Protein AF-A0A6J8C132-F1 (afdb_monomer)

Radius of gyration: 43.81 Å; Cα contacts (8 Å, |Δi|>4): 75; chains: 1; bounding box: 84×46×144 Å

Mean predicted aligned error: 19.59 Å

pLDDT: mean 77.25, std 19.99, range [35.84, 97.88]

Sequence (154 aa):
MCVSSEHAPGALTVVNTDNDDDNGEVAVENEDSEITNVDPLNVFYPEKDWKKIQPGQAIPAGLHVRMNMQTGENEAKLMDGDDGHKYWKIGEKEGKRKTKLVKRQSDLVIRKTNVAKREIDIAKSDTKIAKRETNIAKRETSLLDILRQKGRDL

Nearest PDB structures (foldseek):
  8tsh-assembly1_I  TM=6.200E-01  e=8.273E+00  Caldimonas thermodepolymerans
  7am2-assembly1_Ap  TM=5.255E-01  e=9.454E+00  Leishmania tarentolae
  7ane-assembly1_Ap  TM=5.032E-01  e=9.454E+00  Leishmania major

Organism: Mytilus coruscus (NCBI:txid42192)

Foldseek 3Di:
DDDDDDDDDDDDDDDDDDDDDD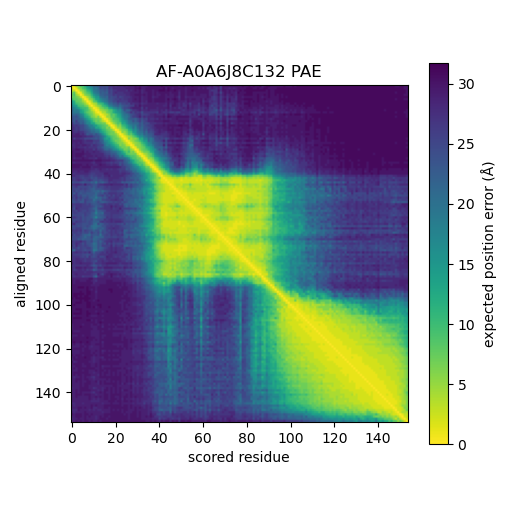PDPPPPPPPCPPPVDPPQALEDQAAQDKDFDDVPRHYDPQWDWDADPVVRTIITHHDDPDPSVVVVVSVPDPVVVVVVVVVVVVVVVVVVVVVVVVVVVVVVVVVVVVVVVVVVVVVVVVVVVVVVVVVVVD

Secondary structure (DSSP, 8-state):
---------------------------------------S--B----SS-EEPPTTPBPPTTEEEEE-TTT--EEEEEPTT--STTHHHHSS-SHHHHHHHHHHHHHHHHHHHHHHHHHHHHHHHHHHHHHHHHHHHHHHHHHHHHHHHHTT--

Solvent-accessible surface area (backbone atoms only — not comparable to full-atom values): 10013 Å² total; per-residue (Å²): 134,90,83,90,81,85,90,78,85,89,74,89,78,86,81,84,82,88,77,82,87,78,92,72,85,74,76,76,76,78,75,80,70,76,81,83,64,87,63,85,70,61,56,59,81,70,40,84,54,81,38,82,58,59,90,89,46,44,75,61,88,83,53,47,73,50,72,39,86,88,80,72,43,44,28,34,16,46,40,92,93,61,87,58,78,66,64,60,56,77,57,85,61,53,72,68,50,56,55,52,50,53,52,52,52,52,53,50,51,54,51,52,54,55,49,55,54,50,52,54,54,50,54,56,49,51,58,52,48,52,54,50,52,56,53,49,52,54,50,52,53,53,51,53,53,53,54,54,51,60,68,71,79,111

Structure (mmCIF, N/CA/C/O backbone):
data_AF-A0A6J8C132-F1
#
_entry.id   AF-A0A6J8C132-F1
#
loop_
_atom_site.group_PDB
_atom_site.id
_atom_site.type_symbol
_atom_site.label_atom_id
_atom_site.label_alt_id
_atom_site.label_comp_id
_atom_site.label_asym_id
_atom_site.label_entity_id
_atom_site.label_seq_id
_atom_site.pdbx_PDB_ins_code
_atom_site.Cartn_x
_atom_site.Cartn_y
_atom_site.Cartn_z
_atom_site.occupancy
_atom_site.B_iso_or_equiv
_atom_site.auth_seq_id
_atom_site.auth_comp_id
_atom_site.auth_asym_id
_atom_site.auth_atom_id
_atom_site.pdbx_PDB_model_num
ATOM 1 N N . MET A 1 1 ? -10.727 -9.688 85.460 1.00 35.84 1 MET A N 1
ATOM 2 C CA . MET A 1 1 ? -10.502 -9.759 84.003 1.00 35.84 1 MET A CA 1
ATOM 3 C C . MET A 1 1 ? -11.817 -9.427 83.317 1.00 35.84 1 MET A C 1
ATOM 5 O O . MET A 1 1 ? -12.837 -9.980 83.698 1.00 35.84 1 MET A O 1
ATOM 9 N N . CYS A 1 2 ? -11.761 -8.458 82.409 1.00 36.69 2 CYS A N 1
ATOM 10 C CA . CYS A 1 2 ? -12.765 -8.010 81.432 1.00 36.69 2 CYS A CA 1
ATOM 11 C C . CYS A 1 2 ? -13.359 -9.203 80.631 1.00 36.69 2 CYS A C 1
ATOM 13 O O . CYS A 1 2 ? -12.677 -10.217 80.538 1.00 36.69 2 CYS A O 1
ATOM 15 N N . VAL A 1 3 ? -14.533 -9.195 79.979 1.00 39.19 3 VAL A N 1
ATOM 16 C CA . VAL A 1 3 ? -15.520 -8.155 79.627 1.00 39.19 3 VAL A CA 1
ATOM 17 C C . VAL A 1 3 ? -16.830 -8.858 79.201 1.00 39.19 3 VAL A C 1
ATOM 19 O O . VAL A 1 3 ? -16.782 -9.934 78.607 1.00 39.19 3 VAL A O 1
ATOM 22 N N . SER A 1 4 ? -17.981 -8.250 79.497 1.00 47.25 4 SER A N 1
ATOM 23 C CA . SER A 1 4 ? -19.308 -8.633 78.990 1.00 47.25 4 SER A CA 1
ATOM 24 C C . SER A 1 4 ? -19.503 -8.168 77.543 1.00 47.25 4 SER A C 1
ATOM 26 O O . SER A 1 4 ? -19.095 -7.059 77.209 1.00 47.25 4 SER A O 1
ATOM 28 N N . SER A 1 5 ? -20.210 -8.926 76.702 1.00 44.56 5 SER A N 1
ATOM 29 C CA . SER A 1 5 ? -20.893 -8.328 75.547 1.00 44.56 5 SER A CA 1
ATOM 30 C C . SER A 1 5 ? -22.141 -9.131 75.195 1.00 44.56 5 SER A C 1
ATOM 32 O O . SER A 1 5 ? -22.087 -10.211 74.610 1.00 44.56 5 SER A O 1
ATOM 34 N N . GLU A 1 6 ? -23.265 -8.592 75.648 1.00 46.88 6 GLU A N 1
ATOM 35 C CA . GLU A 1 6 ? -24.621 -9.000 75.321 1.00 46.88 6 GLU A CA 1
ATOM 36 C C . GLU A 1 6 ? -24.927 -8.567 73.881 1.00 46.88 6 GLU A C 1
ATOM 38 O O . GLU A 1 6 ? -24.691 -7.421 73.501 1.00 46.88 6 GLU A O 1
ATOM 43 N N . HIS A 1 7 ? -25.441 -9.486 73.066 1.00 46.72 7 HIS A N 1
ATOM 44 C CA . HIS A 1 7 ? -25.971 -9.167 71.744 1.00 46.72 7 HIS A CA 1
ATOM 45 C C . HIS A 1 7 ? -27.454 -8.814 71.886 1.00 46.72 7 HIS A C 1
ATOM 47 O O . HIS A 1 7 ? -28.263 -9.668 72.248 1.00 46.72 7 HIS A O 1
ATOM 53 N N . ALA A 1 8 ? -27.809 -7.573 71.563 1.00 51.97 8 ALA A N 1
ATOM 54 C CA . ALA A 1 8 ? -29.188 -7.141 71.368 1.00 51.97 8 ALA A CA 1
ATOM 55 C C . ALA A 1 8 ? -29.296 -6.320 70.061 1.00 51.97 8 ALA A C 1
ATOM 57 O O . ALA A 1 8 ? -28.296 -5.781 69.586 1.00 51.97 8 ALA A O 1
ATOM 58 N N . PRO A 1 9 ? -30.480 -6.310 69.427 1.00 55.03 9 PRO A N 1
ATOM 59 C CA . PRO A 1 9 ? -30.657 -6.319 67.974 1.00 55.03 9 PRO A CA 1
ATOM 60 C C . PRO A 1 9 ? -30.545 -4.934 67.325 1.00 55.03 9 PRO A C 1
ATOM 62 O O . PRO A 1 9 ? -31.208 -3.986 67.739 1.00 55.03 9 PRO A O 1
ATOM 65 N N . GLY A 1 10 ? -29.770 -4.831 66.243 1.00 52.56 10 GLY A N 1
ATOM 66 C CA . GLY A 1 10 ? -29.699 -3.621 65.421 1.00 52.56 10 GLY A CA 1
ATOM 67 C C . GLY A 1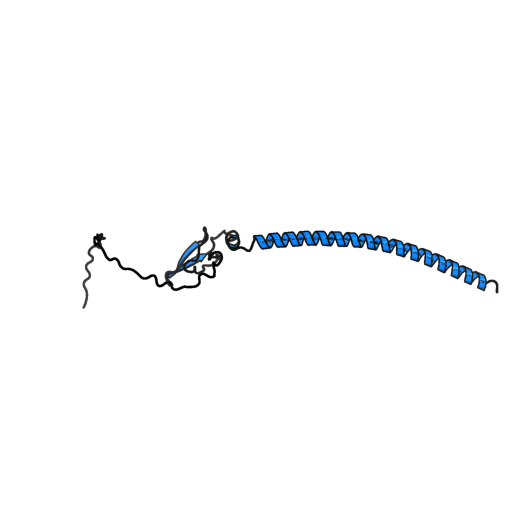 10 ? -30.879 -3.525 64.454 1.00 52.56 10 GLY A C 1
ATOM 68 O O . GLY A 1 10 ? -30.783 -3.975 63.315 1.00 52.56 10 GLY A O 1
ATOM 69 N N . ALA A 1 11 ? -31.995 -2.960 64.909 1.00 50.16 11 ALA A N 1
ATOM 70 C CA . ALA A 1 11 ? -33.082 -2.504 64.047 1.00 50.16 11 ALA A CA 1
ATOM 71 C C . ALA A 1 11 ? -32.710 -1.153 63.405 1.00 50.16 11 ALA A C 1
ATOM 73 O O . ALA A 1 11 ? -32.224 -0.254 64.088 1.00 50.16 11 ALA A O 1
ATOM 74 N N . LEU A 1 12 ? -32.941 -1.004 62.098 1.00 48.16 12 LEU A N 1
ATOM 75 C CA . LEU A 1 12 ? -32.794 0.267 61.381 1.00 48.16 12 LEU A CA 1
ATOM 76 C C . LEU A 1 12 ? -33.886 1.244 61.837 1.00 48.16 12 LEU A C 1
ATOM 78 O O . LEU A 1 12 ? -35.068 1.006 61.595 1.00 48.16 12 LEU A O 1
ATOM 82 N N . THR A 1 13 ? -33.500 2.346 62.474 1.00 51.03 13 THR A N 1
ATOM 83 C CA . THR A 1 13 ? -34.393 3.475 62.747 1.00 51.03 13 THR A CA 1
ATOM 84 C C . THR A 1 13 ? -34.296 4.487 61.607 1.00 51.03 13 THR A C 1
ATOM 86 O O . THR A 1 13 ? -33.214 4.953 61.256 1.00 51.03 13 THR A O 1
ATOM 89 N N . VAL A 1 14 ? -35.438 4.819 61.001 1.00 59.41 14 VAL A N 1
ATOM 90 C CA . VAL A 1 14 ? -35.540 5.928 60.044 1.00 59.41 14 VAL A CA 1
ATOM 91 C C . VAL A 1 14 ? -35.452 7.236 60.830 1.00 59.41 14 VAL A C 1
ATOM 93 O O . VAL A 1 14 ? -36.254 7.467 61.734 1.00 59.41 14 VAL A O 1
ATOM 96 N N . VAL A 1 15 ? -34.471 8.076 60.502 1.00 55.12 15 VAL A N 1
ATOM 97 C CA . VAL A 1 15 ? -34.399 9.460 60.984 1.00 55.12 15 VAL A CA 1
ATOM 98 C C . VAL A 1 15 ? -35.229 10.309 60.028 1.00 55.12 15 VAL A C 1
ATOM 100 O O . VAL A 1 15 ? -34.849 10.485 58.873 1.00 55.12 15 VAL A O 1
ATOM 103 N N . ASN A 1 16 ? -36.371 10.808 60.500 1.00 49.56 16 ASN A N 1
ATOM 104 C CA . ASN A 1 16 ? -37.070 11.895 59.825 1.00 49.56 16 ASN A CA 1
ATOM 105 C C . ASN A 1 16 ? -36.367 13.194 60.220 1.00 49.56 16 ASN A C 1
ATOM 107 O O . ASN A 1 16 ? -36.415 13.593 61.385 1.00 49.56 16 ASN A O 1
ATOM 111 N N . THR A 1 17 ? -35.679 13.814 59.267 1.00 58.88 17 THR A N 1
ATOM 112 C CA . THR A 1 17 ? -35.058 15.126 59.448 1.00 58.88 17 THR A CA 1
ATOM 113 C C . THR A 1 17 ? -35.990 16.177 58.859 1.00 58.88 17 THR A C 1
ATOM 115 O O . THR A 1 17 ? -35.856 16.544 57.696 1.00 58.88 17 THR A O 1
ATOM 118 N N . ASP A 1 18 ? -36.944 16.640 59.661 1.00 51.44 18 ASP A N 1
ATOM 119 C CA . ASP A 1 18 ? -37.621 17.910 59.411 1.00 51.44 18 ASP A CA 1
ATOM 120 C C . ASP A 1 18 ? -36.778 18.995 60.088 1.00 51.44 18 ASP A C 1
ATOM 122 O O . ASP A 1 18 ? -36.793 19.111 61.312 1.00 51.44 18 ASP A O 1
ATOM 126 N N . ASN A 1 19 ? -35.981 19.729 59.311 1.00 55.59 19 ASN A N 1
ATOM 127 C CA . ASN A 1 19 ? -35.449 21.026 59.723 1.00 55.59 19 ASN A CA 1
ATOM 128 C C . ASN A 1 19 ? -35.376 21.951 58.510 1.00 55.59 19 ASN A C 1
ATOM 130 O O . ASN A 1 19 ? -34.685 21.671 57.528 1.00 55.59 19 ASN A O 1
ATOM 134 N N . ASP A 1 20 ? -36.142 23.026 58.638 1.00 52.22 20 ASP A N 1
ATOM 135 C CA . ASP A 1 20 ? -36.209 24.194 57.780 1.00 52.22 20 ASP A CA 1
ATOM 136 C C . ASP A 1 20 ? -34.888 24.987 57.759 1.00 52.22 20 ASP A C 1
ATOM 138 O O . ASP A 1 20 ? -34.146 25.014 58.740 1.00 52.22 20 ASP A O 1
ATOM 142 N N . ASP A 1 21 ? -34.671 25.663 56.628 1.00 56.03 21 ASP A N 1
ATOM 143 C CA . ASP A 1 21 ? -33.842 26.856 56.421 1.00 56.03 21 ASP A CA 1
ATOM 144 C C . ASP A 1 21 ? -32.406 26.873 56.986 1.00 56.03 21 ASP A C 1
ATOM 146 O O . ASP A 1 21 ? -32.140 27.363 58.083 1.00 56.03 21 ASP A O 1
ATOM 150 N N . ASP A 1 22 ? -31.443 26.534 56.124 1.00 51.81 22 ASP A N 1
ATOM 151 C CA . ASP A 1 22 ? -30.154 27.234 56.098 1.00 51.81 22 ASP A CA 1
ATOM 152 C C . ASP A 1 22 ? -29.774 27.543 54.642 1.00 51.81 22 ASP A C 1
ATOM 154 O O . ASP A 1 22 ? -29.376 26.672 53.864 1.00 51.81 22 ASP A O 1
ATOM 158 N N . ASN A 1 23 ? -29.954 28.809 54.256 1.00 55.88 23 ASN A N 1
ATOM 159 C CA . ASN A 1 23 ? -29.430 29.384 53.019 1.00 55.88 23 ASN A CA 1
ATOM 160 C C . ASN A 1 23 ? -27.907 29.543 53.166 1.00 55.88 23 ASN A C 1
ATOM 162 O O . ASN A 1 23 ? -27.384 30.639 53.360 1.00 55.88 23 ASN A O 1
ATOM 166 N N . GLY A 1 24 ? -27.197 28.420 53.085 1.00 47.97 24 GLY A N 1
ATOM 167 C CA . GLY A 1 24 ? -25.748 28.377 52.975 1.00 47.97 24 GLY A CA 1
ATOM 168 C C . GLY A 1 24 ? -25.327 28.601 51.527 1.00 47.97 24 GLY A C 1
ATOM 169 O O . GLY A 1 24 ? -25.260 27.656 50.741 1.00 47.97 24 GLY A O 1
ATOM 170 N N . GLU A 1 25 ? -25.036 29.851 51.172 1.00 53.34 25 GLU A N 1
ATOM 171 C CA . GLU A 1 25 ? -24.296 30.195 49.958 1.00 53.34 25 GLU A CA 1
ATOM 172 C C . GLU A 1 25 ? -22.900 29.559 50.032 1.00 53.34 25 GLU A C 1
ATOM 174 O O . GLU A 1 25 ? -21.952 30.119 50.581 1.00 53.34 25 GLU A O 1
ATOM 179 N N . VAL A 1 26 ? -22.770 28.347 49.493 1.00 52.69 26 VAL A N 1
ATOM 180 C CA . VAL A 1 26 ? -21.472 27.774 49.146 1.00 52.69 26 VAL A CA 1
ATOM 181 C C . VAL A 1 26 ? -20.985 28.502 47.904 1.00 52.69 26 VAL A C 1
ATOM 183 O O . VAL A 1 26 ? -21.373 28.186 46.778 1.00 52.69 26 VAL A O 1
ATOM 186 N N . ALA A 1 27 ? -20.161 29.521 48.144 1.00 41.22 27 ALA A N 1
ATOM 187 C CA . ALA A 1 27 ? -19.336 30.151 47.132 1.00 41.22 27 ALA A CA 1
ATOM 188 C C . ALA A 1 27 ? -18.617 29.046 46.349 1.00 41.22 27 ALA A C 1
ATOM 190 O O . ALA A 1 27 ? -17.746 28.351 46.870 1.00 41.22 27 ALA A O 1
ATOM 191 N N . VAL A 1 28 ? -19.034 28.850 45.098 1.00 52.22 28 VAL A N 1
ATOM 192 C CA . VAL A 1 28 ? -18.308 28.019 44.147 1.00 52.22 28 VAL A CA 1
ATOM 193 C C . VAL A 1 28 ? -17.050 28.806 43.820 1.00 52.22 28 VAL A C 1
ATOM 195 O O . VAL A 1 28 ? -17.052 29.700 42.970 1.00 52.22 28 VAL A O 1
ATOM 198 N N . GLU A 1 29 ? -15.992 28.517 44.566 1.00 46.88 29 GLU A N 1
ATOM 199 C CA . GLU A 1 29 ? -14.635 28.874 44.196 1.00 46.88 29 GLU A CA 1
ATOM 200 C C . GLU A 1 29 ? -14.391 28.182 42.856 1.00 46.88 29 GLU A C 1
ATOM 202 O O . GLU A 1 29 ? -14.176 26.972 42.774 1.00 46.88 29 GLU A O 1
ATOM 207 N N . ASN A 1 30 ? -14.580 28.950 41.782 1.00 52.12 30 ASN A N 1
ATOM 208 C CA . ASN A 1 30 ? -14.234 28.555 40.431 1.00 52.12 30 ASN A CA 1
ATOM 209 C C . ASN A 1 30 ? -12.709 28.503 40.405 1.00 52.12 30 ASN A C 1
ATOM 211 O O . ASN A 1 30 ? -12.037 29.466 40.046 1.00 52.12 30 ASN A O 1
ATOM 215 N N . GLU A 1 31 ? -12.157 27.382 40.858 1.00 47.91 31 GLU A N 1
ATOM 216 C CA . GLU A 1 31 ? -10.831 26.984 40.438 1.00 47.91 31 GLU A CA 1
ATOM 217 C C . GLU A 1 31 ? -10.954 26.628 38.965 1.00 47.91 31 GLU A C 1
ATOM 219 O O . GLU A 1 31 ? -11.335 25.517 38.582 1.00 47.91 31 GLU A O 1
ATOM 224 N N . ASP A 1 32 ? -10.679 27.652 38.162 1.00 44.97 32 ASP A N 1
ATOM 225 C CA . ASP A 1 32 ? -10.371 27.639 36.744 1.00 44.97 32 ASP A CA 1
ATOM 226 C C . ASP A 1 32 ? -9.243 26.631 36.467 1.00 44.97 32 ASP A C 1
ATOM 228 O O . ASP A 1 32 ? -8.114 26.969 36.113 1.00 44.97 32 ASP A O 1
ATOM 232 N N . SER A 1 33 ? -9.540 25.346 36.630 1.00 43.78 33 SER A N 1
ATOM 233 C CA . SER A 1 33 ? -8.814 24.294 35.955 1.00 43.78 33 SER A CA 1
ATOM 234 C C . SER A 1 33 ? -9.246 24.393 34.505 1.00 43.78 33 SER A C 1
ATOM 236 O O . SER A 1 33 ? -10.329 23.963 34.118 1.00 43.78 33 SER A O 1
ATOM 238 N N . GLU A 1 34 ? -8.418 25.083 33.727 1.00 49.28 34 GLU A N 1
ATOM 239 C CA . GLU A 1 34 ? -8.464 25.136 32.275 1.00 49.28 34 GLU A CA 1
ATOM 240 C C . GLU A 1 34 ? -8.987 23.812 31.690 1.00 49.28 34 GLU A C 1
ATOM 242 O O . GLU A 1 34 ? -8.236 22.858 31.478 1.00 49.28 34 GLU A O 1
ATOM 247 N N . ILE A 1 35 ? -10.277 23.753 31.344 1.00 44.62 35 ILE A N 1
ATOM 248 C CA . ILE A 1 35 ? -10.816 22.702 30.475 1.00 44.62 35 ILE A CA 1
ATOM 249 C C . ILE A 1 35 ? -10.428 23.077 29.037 1.00 44.62 35 ILE A C 1
ATOM 251 O O . ILE A 1 35 ? -11.255 23.252 28.148 1.00 44.62 35 ILE A O 1
ATOM 255 N N . THR A 1 36 ? -9.128 23.250 28.804 1.00 40.59 36 THR A N 1
ATOM 256 C CA . THR A 1 36 ? -8.516 23.429 27.485 1.00 40.59 36 THR A CA 1
ATOM 257 C C . THR A 1 36 ? -8.001 22.101 26.952 1.00 40.59 36 THR A C 1
ATOM 259 O O . THR A 1 36 ? -7.089 22.069 26.143 1.00 40.59 36 THR A O 1
ATOM 262 N N . ASN A 1 37 ? -8.601 20.981 27.352 1.00 43.97 37 ASN A N 1
ATOM 263 C CA . ASN A 1 37 ? -8.480 19.715 26.645 1.00 43.97 37 ASN A CA 1
ATOM 264 C C . ASN A 1 37 ? -9.803 18.967 26.794 1.00 43.97 37 ASN A C 1
ATOM 266 O O . ASN A 1 37 ? -10.016 18.237 27.759 1.00 43.97 37 ASN A O 1
ATOM 270 N N . VAL A 1 38 ? -10.700 19.130 25.820 1.00 49.34 38 VAL A N 1
ATOM 271 C CA . VAL A 1 38 ? -11.725 18.115 25.554 1.00 49.34 38 VAL A CA 1
ATOM 272 C C . VAL A 1 38 ? -10.965 16.898 25.024 1.00 49.34 38 VAL A C 1
ATOM 274 O O . VAL A 1 38 ? -10.833 16.708 23.815 1.00 49.34 38 VAL A O 1
ATOM 277 N N . ASP A 1 39 ? -10.352 16.152 25.944 1.00 53.28 39 ASP A N 1
ATOM 278 C CA . ASP A 1 39 ? -9.619 14.928 25.656 1.00 53.28 39 ASP A CA 1
ATOM 279 C C . ASP A 1 39 ? -10.627 13.958 25.024 1.00 53.28 39 ASP A C 1
ATOM 281 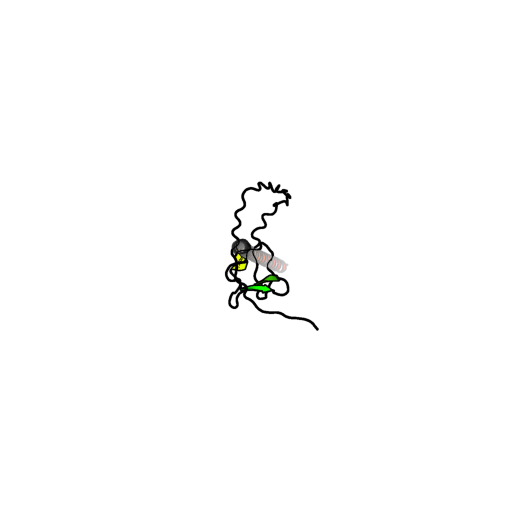O O . ASP A 1 39 ? -11.669 13.666 25.629 1.00 53.28 39 ASP A O 1
ATOM 285 N N . PRO A 1 40 ? -10.424 13.549 23.762 1.00 56.09 40 PRO A N 1
ATOM 286 C CA . PRO A 1 40 ? -11.422 12.809 23.016 1.00 56.09 40 PRO A CA 1
ATOM 287 C C . PRO A 1 40 ? -11.613 11.442 23.672 1.00 56.09 40 PRO A C 1
ATOM 289 O O . PRO A 1 40 ? -10.835 10.522 23.443 1.00 56.09 40 PRO A O 1
ATOM 292 N N . LEU A 1 41 ? -12.685 11.323 24.460 1.00 63.09 41 LEU A N 1
ATOM 293 C CA . LEU A 1 41 ? -13.165 10.095 25.089 1.00 63.09 41 LEU A CA 1
ATOM 294 C C . LEU A 1 41 ? -12.115 9.451 26.015 1.00 63.09 41 LEU A C 1
ATOM 296 O O . LEU A 1 41 ? -11.375 8.560 25.596 1.00 63.09 41 LEU A O 1
ATOM 300 N N . ASN A 1 42 ? -12.121 9.825 27.302 1.00 79.00 42 ASN A N 1
ATOM 301 C CA . ASN A 1 42 ? -11.449 9.083 28.381 1.00 79.00 42 ASN A CA 1
ATOM 302 C C . ASN A 1 42 ? -12.096 7.691 28.559 1.00 79.00 42 ASN A C 1
ATOM 304 O O . ASN A 1 42 ? -12.792 7.419 29.533 1.00 79.00 42 ASN A O 1
ATOM 308 N N . VAL A 1 43 ? -11.942 6.82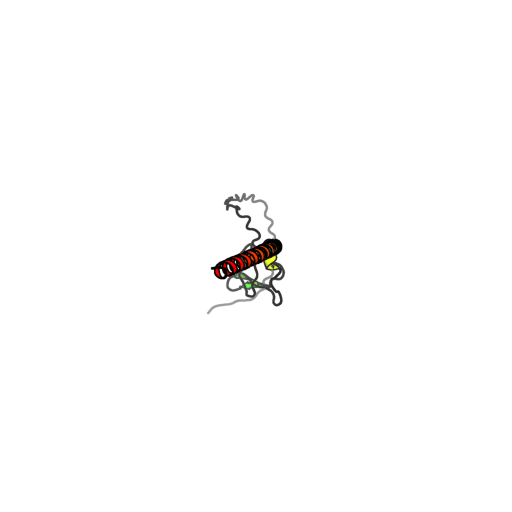5 27.561 1.00 85.69 43 VAL A N 1
ATOM 309 C CA . VAL A 1 43 ? -12.522 5.486 27.475 1.00 85.69 43 VAL A CA 1
ATOM 310 C C . VAL A 1 43 ? -11.455 4.464 27.844 1.00 85.69 43 VAL A C 1
ATOM 312 O O . VAL A 1 43 ? -10.301 4.548 27.425 1.00 85.69 43 VAL A O 1
ATOM 315 N N . PHE A 1 44 ? -11.843 3.484 28.650 1.00 88.31 44 PHE A N 1
ATOM 316 C CA . PHE A 1 44 ? -10.988 2.392 29.080 1.00 88.31 44 PHE A CA 1
ATOM 317 C C . PHE A 1 44 ? -10.667 1.444 27.921 1.00 88.31 44 PHE A C 1
ATOM 319 O O . PHE A 1 44 ? -11.567 0.929 27.254 1.00 88.31 44 PHE A O 1
ATOM 326 N N . TYR A 1 45 ? -9.374 1.179 27.709 1.00 86.88 45 TYR A N 1
ATOM 327 C CA . TYR A 1 45 ? -8.896 0.203 26.730 1.00 86.88 45 TYR A CA 1
ATOM 328 C C . TYR A 1 45 ? -8.566 -1.122 27.431 1.00 86.88 45 TYR A C 1
ATOM 330 O O . TYR A 1 45 ? -7.572 -1.184 28.161 1.00 86.88 45 TYR A O 1
ATOM 338 N N . PRO A 1 46 ? -9.384 -2.165 27.217 1.00 87.50 46 PRO A N 1
ATOM 339 C CA . PRO A 1 46 ? -9.249 -3.448 27.893 1.00 87.50 46 PRO A CA 1
ATOM 340 C C . PRO A 1 46 ? -8.079 -4.277 27.369 1.00 87.50 46 PRO A C 1
ATOM 342 O O . PRO A 1 46 ? -7.795 -4.303 26.171 1.00 87.50 46 PRO A O 1
ATOM 345 N N . GLU A 1 47 ? -7.459 -5.020 28.280 1.00 89.31 47 GLU A N 1
ATOM 346 C CA . GLU A 1 47 ? -6.434 -6.030 28.009 1.00 89.31 47 GLU A CA 1
ATOM 347 C C . GLU A 1 47 ? -6.923 -7.406 28.491 1.00 89.31 47 GLU A C 1
ATOM 349 O O . GLU A 1 47 ? -7.987 -7.511 29.100 1.00 89.31 47 GLU A O 1
ATOM 354 N N . LYS A 1 48 ? -6.180 -8.480 28.195 1.00 90.50 48 LYS A N 1
ATOM 355 C CA . LYS A 1 48 ? -6.537 -9.835 28.662 1.00 90.50 48 LYS A CA 1
ATOM 356 C C . LYS A 1 48 ? -6.415 -9.976 30.180 1.00 90.50 48 LYS A C 1
ATOM 358 O O . LYS A 1 48 ? -7.183 -10.715 30.792 1.00 90.50 48 LYS A O 1
ATOM 363 N N . ASP A 1 49 ? -5.473 -9.245 30.762 1.00 92.62 49 ASP A N 1
ATOM 364 C CA . ASP A 1 49 ? -5.228 -9.206 32.195 1.00 92.62 49 ASP A CA 1
ATOM 365 C C . ASP A 1 49 ? -5.941 -8.014 32.845 1.00 92.62 49 ASP A C 1
ATOM 367 O O . ASP A 1 49 ? -6.370 -7.068 32.180 1.00 92.62 49 ASP A O 1
ATOM 371 N N . TRP A 1 50 ? -6.100 -8.081 34.165 1.00 94.81 50 TRP A N 1
ATOM 372 C CA . TRP A 1 50 ? -6.760 -7.043 34.951 1.00 94.81 50 TRP A CA 1
ATOM 373 C C . TRP A 1 50 ? -5.953 -5.748 34.969 1.00 94.81 50 TRP A C 1
ATOM 375 O O . TRP A 1 50 ? -4.765 -5.751 35.289 1.00 94.81 50 TRP A O 1
ATOM 385 N N . LYS A 1 51 ? -6.622 -4.633 34.669 1.00 94.44 51 LYS A N 1
ATOM 386 C CA . LYS A 1 51 ? -6.018 -3.301 34.635 1.00 94.44 51 LYS A CA 1
ATOM 387 C C . LYS A 1 51 ? -6.868 -2.292 35.393 1.00 94.44 51 LYS A C 1
ATOM 389 O O . LYS A 1 51 ? -8.086 -2.265 35.237 1.00 94.44 51 LYS A O 1
ATOM 394 N N . LYS A 1 52 ? -6.209 -1.441 36.182 1.00 95.31 52 LYS A N 1
ATOM 395 C CA . LYS A 1 52 ? -6.838 -0.376 36.970 1.00 95.31 52 LYS A CA 1
ATOM 396 C C . LYS A 1 52 ? -7.580 0.630 36.083 1.00 95.31 52 LYS A C 1
ATOM 398 O O . LYS A 1 52 ? -7.049 1.085 35.069 1.00 95.31 52 LYS A O 1
ATOM 403 N N . ILE A 1 53 ? -8.779 1.003 36.511 1.00 93.50 53 ILE A N 1
ATOM 404 C CA . ILE A 1 53 ? -9.652 2.006 35.899 1.00 93.50 53 ILE A CA 1
ATOM 405 C C . ILE A 1 53 ? -9.430 3.340 36.615 1.00 93.50 53 ILE A C 1
ATOM 407 O O . ILE A 1 53 ? -9.412 3.389 37.847 1.00 93.50 53 ILE A O 1
ATOM 411 N N . GLN A 1 54 ? -9.246 4.423 35.860 1.00 90.75 54 GLN A N 1
ATOM 412 C CA . GLN A 1 54 ? -9.095 5.757 36.444 1.00 90.75 54 GLN A CA 1
ATOM 413 C C . GLN A 1 54 ? -10.461 6.349 36.837 1.00 90.75 54 GLN A C 1
ATOM 415 O O . GLN A 1 54 ? -11.454 6.101 36.145 1.00 90.75 54 GLN A O 1
ATOM 420 N N . PRO A 1 55 ? -10.544 7.154 37.912 1.00 87.50 55 PRO A N 1
ATOM 421 C CA . PRO A 1 55 ? -11.760 7.897 38.236 1.00 87.50 55 PRO A CA 1
ATOM 422 C C . PRO A 1 55 ? -12.217 8.748 37.042 1.00 87.50 55 PRO A C 1
ATOM 424 O O . PRO A 1 55 ? -11.411 9.434 36.418 1.00 87.50 55 PRO A O 1
ATOM 427 N N . GLY A 1 56 ? -13.500 8.669 36.684 1.00 85.31 56 GLY A N 1
ATOM 428 C CA . GLY A 1 56 ? -14.054 9.379 35.522 1.00 85.31 56 GLY A CA 1
ATOM 429 C C . GLY A 1 56 ? -13.752 8.744 34.155 1.00 85.31 56 GLY A C 1
ATOM 430 O O . GLY A 1 56 ? -14.141 9.305 33.132 1.00 85.31 56 GLY A O 1
ATOM 431 N N . GLN A 1 57 ? -13.093 7.581 34.107 1.00 89.50 57 GLN A N 1
ATOM 432 C CA . GLN A 1 57 ? -12.862 6.840 32.866 1.00 89.50 57 GLN A CA 1
ATOM 433 C C . GLN A 1 57 ? -14.085 5.995 32.487 1.00 89.50 57 GLN A C 1
ATOM 435 O O . GLN A 1 57 ? -14.556 5.162 33.260 1.00 89.50 57 GLN A O 1
ATOM 440 N N . ALA A 1 58 ? -14.593 6.178 31.270 1.00 87.50 58 ALA A N 1
ATOM 441 C CA . ALA A 1 58 ? -15.742 5.448 30.753 1.00 87.50 58 ALA A CA 1
ATOM 442 C C . ALA A 1 58 ? -15.373 3.991 30.428 1.00 87.50 58 ALA A C 1
ATOM 444 O O . ALA A 1 58 ? -14.426 3.734 29.684 1.00 87.50 58 ALA A O 1
ATOM 445 N N . ILE A 1 59 ? -16.143 3.029 30.939 1.00 89.50 59 ILE A N 1
ATOM 446 C CA . ILE A 1 59 ? -15.918 1.594 30.714 1.00 89.50 59 ILE A CA 1
ATOM 447 C C . ILE A 1 59 ? -16.798 1.117 29.548 1.00 89.50 59 ILE A C 1
ATOM 449 O O . ILE A 1 59 ? -18.025 1.195 29.643 1.00 89.50 59 ILE A O 1
ATOM 453 N N . PRO A 1 60 ? -16.219 0.594 28.452 1.00 89.31 60 PRO A N 1
ATOM 454 C CA . PRO A 1 60 ? -16.999 -0.022 27.386 1.00 89.31 60 PRO A CA 1
ATOM 455 C C . PRO A 1 60 ? -17.837 -1.218 27.857 1.00 89.31 60 PRO A C 1
ATOM 457 O O . PRO A 1 60 ? -17.386 -2.035 28.660 1.00 89.31 60 PRO A O 1
ATOM 460 N N . ALA A 1 61 ? -19.034 -1.380 27.291 1.00 87.44 61 ALA A N 1
ATOM 461 C CA . ALA A 1 61 ? -19.888 -2.529 27.585 1.00 87.44 61 ALA A CA 1
ATOM 462 C C . ALA A 1 61 ? -19.213 -3.866 27.212 1.00 87.44 61 ALA A C 1
ATOM 464 O O . ALA A 1 61 ? -18.499 -3.974 26.209 1.00 87.44 61 ALA A O 1
ATOM 465 N N . GLY A 1 62 ? -19.474 -4.909 28.002 1.00 88.94 62 GLY A N 1
ATOM 466 C CA . GLY A 1 62 ? -18.941 -6.256 27.771 1.00 88.94 62 GLY A CA 1
ATOM 467 C C . GLY A 1 62 ? -17.524 -6.491 28.302 1.00 88.94 62 GLY A C 1
ATOM 468 O O . GLY A 1 62 ? -16.873 -7.426 27.854 1.00 88.94 62 GLY A O 1
ATOM 469 N N . LEU A 1 63 ? -17.041 -5.659 29.227 1.00 92.75 63 LEU A N 1
ATOM 470 C CA . LEU A 1 63 ? -15.812 -5.911 29.981 1.00 92.75 63 LEU A CA 1
ATOM 471 C C . LEU A 1 63 ? -16.113 -6.534 31.339 1.00 92.75 63 LEU A C 1
ATOM 473 O O . LEU A 1 63 ? -17.125 -6.214 31.961 1.00 92.75 63 LEU A O 1
ATOM 477 N N . HIS A 1 64 ? -15.215 -7.397 31.811 1.00 94.69 64 HIS A N 1
ATOM 478 C CA . HIS A 1 64 ? -15.247 -7.880 33.186 1.00 94.69 64 HIS A CA 1
ATOM 479 C C . HIS A 1 64 ? -14.704 -6.790 34.099 1.00 94.69 64 HIS A C 1
ATOM 481 O O . HIS A 1 64 ? -13.571 -6.363 33.905 1.00 94.69 64 HIS A O 1
ATOM 487 N N . VAL A 1 65 ? -15.485 -6.370 35.094 1.00 94.44 65 VAL A N 1
ATOM 488 C CA . VAL A 1 65 ? -15.091 -5.370 36.096 1.00 94.44 65 VAL A CA 1
ATOM 489 C C . VAL A 1 65 ? -15.033 -6.041 37.467 1.00 94.44 65 VAL A C 1
ATOM 491 O O . VAL A 1 65 ? -15.933 -6.805 37.817 1.00 94.44 65 VAL A O 1
ATOM 494 N N . ARG A 1 66 ? -13.985 -5.766 38.245 1.00 94.88 66 ARG A N 1
ATOM 495 C CA . ARG A 1 66 ? -13.855 -6.179 39.649 1.00 94.88 66 ARG A CA 1
ATOM 496 C C . ARG A 1 66 ? -13.333 -5.025 40.495 1.00 94.88 66 ARG A C 1
ATOM 498 O O . ARG A 1 66 ? -12.662 -4.140 39.977 1.00 94.88 66 ARG A O 1
ATOM 505 N N . MET A 1 67 ? -13.576 -5.086 41.798 1.00 95.00 67 MET A N 1
ATOM 506 C CA . MET A 1 67 ? -12.954 -4.190 42.770 1.00 95.00 67 MET A CA 1
ATOM 507 C C . MET A 1 67 ? -11.860 -4.943 43.525 1.00 95.00 67 MET A C 1
ATOM 509 O O . MET A 1 67 ? -12.082 -6.046 44.029 1.00 95.00 67 MET A O 1
ATOM 513 N N . ASN A 1 68 ? -10.672 -4.357 43.590 1.00 94.19 68 ASN A N 1
ATOM 514 C CA . ASN A 1 68 ? -9.573 -4.857 44.392 1.00 94.19 68 ASN A CA 1
ATOM 515 C C . ASN A 1 68 ? -9.813 -4.477 45.861 1.00 94.19 68 ASN A C 1
ATOM 517 O O . ASN A 1 68 ? -9.780 -3.305 46.215 1.00 94.19 68 ASN A O 1
ATOM 521 N N . MET A 1 69 ? -10.054 -5.461 46.730 1.00 93.75 69 MET A N 1
ATOM 522 C CA . MET A 1 69 ? -10.387 -5.214 48.144 1.00 93.75 69 MET A CA 1
ATOM 523 C C . MET A 1 69 ? -9.207 -4.710 48.987 1.00 93.75 69 MET A C 1
ATOM 525 O O . MET A 1 69 ? -9.424 -4.178 50.070 1.00 93.75 69 MET A O 1
ATOM 529 N N . GLN A 1 70 ? -7.964 -4.882 48.524 1.00 92.88 70 GLN A N 1
ATOM 530 C CA . GLN A 1 70 ? -6.782 -4.410 49.247 1.00 92.88 70 GLN A CA 1
A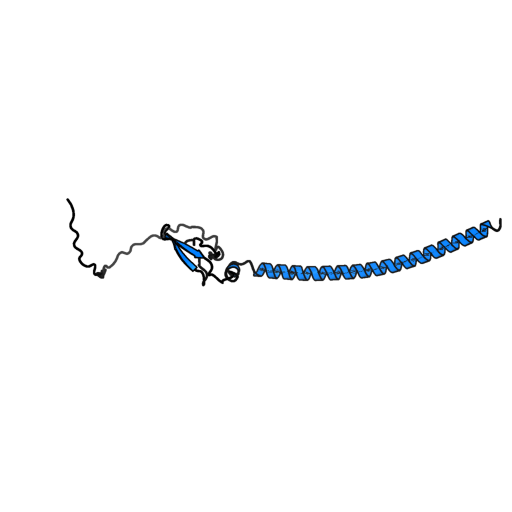TOM 531 C C . GLN A 1 70 ? -6.502 -2.932 48.965 1.00 92.88 70 GLN A C 1
ATOM 533 O O . GLN A 1 70 ? -6.108 -2.202 49.870 1.00 92.88 70 GLN A O 1
ATOM 538 N N . THR A 1 71 ? -6.691 -2.497 47.716 1.00 92.62 71 THR A N 1
ATOM 539 C CA . THR A 1 71 ? -6.404 -1.118 47.285 1.00 92.62 71 THR A CA 1
ATOM 540 C C . THR A 1 71 ? -7.654 -0.245 47.162 1.00 92.62 71 THR A C 1
ATOM 542 O O . THR A 1 71 ? -7.535 0.973 47.102 1.00 92.62 71 THR A O 1
ATOM 545 N N . GLY A 1 72 ? -8.849 -0.843 47.130 1.00 93.38 72 GLY A N 1
ATOM 546 C CA . GLY A 1 72 ? -10.116 -0.152 46.866 1.00 93.38 72 GLY A CA 1
ATOM 547 C C . GLY A 1 72 ? -10.301 0.259 45.401 1.00 93.38 72 GLY A C 1
ATOM 548 O O . GLY A 1 72 ? -11.189 1.046 45.086 1.00 93.38 72 GLY A O 1
ATOM 549 N N . GLU A 1 73 ? -9.455 -0.232 44.495 1.00 94.62 73 GLU A N 1
ATOM 550 C CA . GLU A 1 73 ? -9.422 0.216 43.104 1.00 94.62 73 GLU A CA 1
ATOM 551 C C . GLU A 1 73 ? -10.293 -0.661 42.201 1.00 94.62 73 GLU A C 1
ATOM 553 O O . GLU A 1 73 ? -10.299 -1.888 42.313 1.00 94.62 73 GLU A O 1
ATOM 558 N N . ASN A 1 74 ? -10.997 -0.036 41.257 1.00 95.06 74 ASN A N 1
ATOM 559 C CA . ASN A 1 74 ? -11.720 -0.764 40.220 1.00 95.06 74 ASN A CA 1
ATOM 560 C C . ASN A 1 74 ? -10.754 -1.191 39.115 1.00 95.06 74 ASN A C 1
ATOM 562 O O . ASN A 1 74 ? -9.948 -0.398 38.630 1.00 95.06 74 ASN A O 1
ATOM 566 N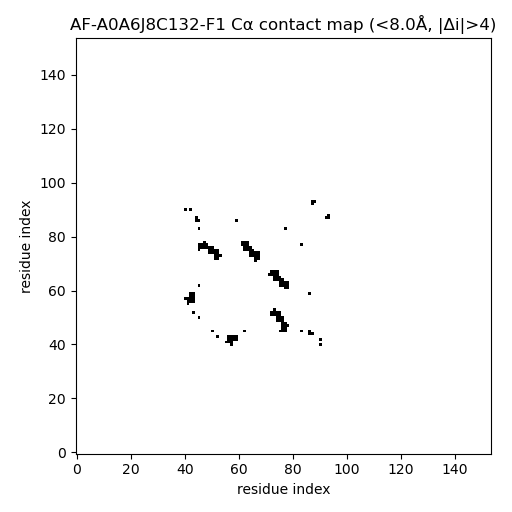 N . GLU A 1 75 ? -10.863 -2.439 38.684 1.00 95.50 75 GLU A N 1
ATOM 567 C CA . GLU A 1 75 ? -10.074 -3.033 37.615 1.00 95.50 75 GLU A CA 1
ATOM 568 C C . GLU A 1 75 ? -11.010 -3.628 36.564 1.00 95.50 75 GLU A C 1
ATOM 570 O O . GLU A 1 75 ? -12.072 -4.159 36.894 1.00 95.50 75 GLU A O 1
ATOM 575 N N . ALA A 1 76 ? -10.611 -3.584 35.296 1.00 95.19 76 ALA A N 1
ATOM 576 C CA . ALA A 1 76 ? -11.331 -4.247 34.222 1.00 95.19 76 ALA A CA 1
ATOM 577 C C . ALA A 1 76 ? -10.407 -5.070 33.323 1.00 95.19 76 ALA A C 1
ATOM 579 O O . ALA A 1 76 ? -9.227 -4.753 33.161 1.00 95.19 76 ALA A O 1
ATOM 580 N N . LYS A 1 77 ? -10.959 -6.131 32.734 1.00 94.38 77 LYS A N 1
ATOM 581 C CA . LYS A 1 77 ? -10.307 -6.956 31.712 1.00 94.38 77 LYS A CA 1
ATOM 582 C C . LYS A 1 77 ? -11.276 -7.356 30.602 1.00 94.38 77 LYS A C 1
ATOM 584 O O . LYS A 1 77 ? -12.498 -7.273 30.745 1.00 94.38 77 LYS A O 1
ATOM 589 N N . LEU A 1 78 ? -10.715 -7.825 29.498 1.00 93.81 78 LEU A N 1
ATOM 590 C CA . LEU A 1 78 ? -11.438 -8.414 28.382 1.00 93.81 78 LEU A CA 1
ATOM 591 C C . LEU A 1 78 ? -12.079 -9.754 28.795 1.00 93.81 78 LEU A C 1
ATOM 593 O O . LEU A 1 78 ? -11.511 -10.514 29.583 1.00 93.81 78 LEU A O 1
ATOM 597 N N . MET A 1 79 ? -13.280 -10.037 28.285 1.00 89.62 79 MET A N 1
ATOM 598 C CA . MET A 1 79 ? -13.949 -11.328 28.486 1.00 89.62 79 MET A CA 1
ATOM 599 C C . MET A 1 79 ? -13.225 -12.447 27.734 1.00 89.62 79 MET A C 1
ATOM 601 O O . MET A 1 79 ? -12.685 -12.235 26.647 1.00 89.62 79 MET A O 1
ATOM 605 N N . ASP A 1 80 ? -13.259 -13.656 28.292 1.00 87.31 80 ASP A N 1
ATOM 606 C CA . ASP A 1 80 ? -12.713 -14.833 27.625 1.00 87.31 80 ASP A CA 1
ATOM 607 C C . ASP A 1 80 ? -13.568 -15.156 26.386 1.00 87.31 80 ASP A C 1
ATOM 609 O O . ASP A 1 80 ? -14.789 -15.283 26.473 1.00 87.31 80 ASP A O 1
ATOM 613 N N . GLY A 1 81 ? -12.932 -15.240 25.215 1.00 84.25 81 GLY A N 1
ATOM 614 C CA . GLY A 1 81 ? -13.617 -15.426 23.928 1.00 84.25 81 GLY A CA 1
ATOM 615 C C . GLY A 1 81 ? -13.942 -14.135 23.166 1.00 84.25 81 GLY A C 1
ATOM 616 O O . GLY A 1 81 ? -14.444 -14.216 22.048 1.00 84.25 81 GLY A O 1
ATOM 617 N N . ASP A 1 82 ? -13.623 -12.961 23.719 1.00 84.12 82 ASP A N 1
ATOM 618 C CA . ASP A 1 82 ? -13.657 -11.688 22.993 1.00 84.12 82 ASP A CA 1
ATOM 619 C C . ASP A 1 82 ? -12.275 -11.386 22.379 1.00 84.12 82 ASP A C 1
ATOM 621 O O . ASP A 1 82 ? -11.236 -11.561 23.018 1.00 84.12 82 ASP A O 1
ATOM 625 N N . ASP A 1 83 ? -12.248 -10.946 21.121 1.00 79.62 83 ASP A N 1
ATOM 626 C CA . ASP A 1 83 ? -11.030 -10.607 20.372 1.00 79.62 83 ASP A CA 1
ATOM 627 C C . ASP A 1 83 ? -10.577 -9.150 20.589 1.00 79.62 83 ASP A C 1
ATOM 629 O O . ASP A 1 83 ? -9.522 -8.724 20.110 1.00 79.62 83 ASP A O 1
ATOM 633 N N . GLY A 1 84 ? -11.372 -8.366 21.317 1.00 77.00 84 GLY A N 1
ATOM 634 C CA . GLY A 1 84 ? -11.129 -6.961 21.592 1.00 77.00 84 GLY A CA 1
ATOM 635 C C . GLY A 1 84 ? -11.322 -6.059 20.370 1.00 77.00 84 GLY A C 1
ATOM 636 O O . GLY A 1 84 ? -11.122 -4.841 20.464 1.00 77.00 84 GLY A O 1
ATOM 637 N N . HIS A 1 85 ? -11.755 -6.605 19.223 1.00 75.88 85 HIS A N 1
ATOM 638 C CA . HIS A 1 85 ? -11.838 -5.884 17.955 1.00 75.88 85 HIS A CA 1
ATOM 639 C C . HIS A 1 85 ? -12.949 -4.817 17.910 1.00 75.88 85 HIS A C 1
ATOM 641 O O . HIS A 1 85 ? -13.057 -4.059 16.944 1.00 75.88 85 HIS A O 1
ATOM 647 N N . LYS A 1 86 ? -13.759 -4.691 18.954 1.00 75.88 86 LYS A N 1
ATOM 648 C CA . LYS A 1 86 ? -14.744 -3.612 19.095 1.00 75.88 86 LYS A CA 1
ATOM 649 C C . LYS A 1 86 ? -14.218 -2.420 19.898 1.00 75.88 86 LYS A C 1
ATOM 651 O O . LYS A 1 86 ? -14.562 -1.283 19.595 1.00 75.88 86 LYS A O 1
ATOM 656 N N . TYR A 1 87 ? -13.303 -2.645 20.840 1.00 76.31 87 TYR A N 1
ATOM 657 C CA . TYR A 1 87 ? -12.827 -1.604 21.759 1.00 76.31 87 TYR A CA 1
ATOM 658 C C . TYR A 1 87 ? -11.760 -0.691 21.142 1.00 76.31 87 TYR A C 1
ATOM 660 O O . TYR A 1 87 ? -11.743 0.510 21.393 1.00 76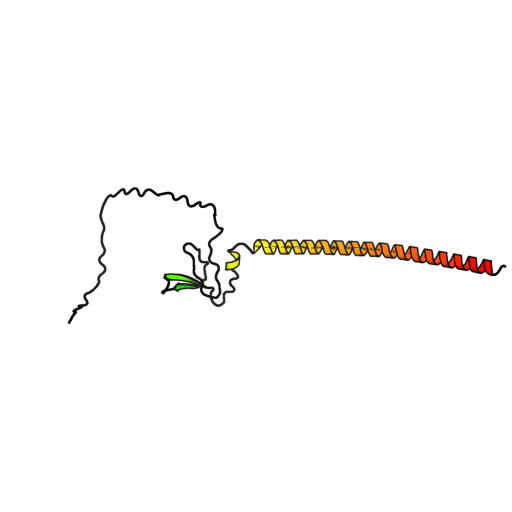.31 87 TYR A O 1
ATOM 668 N N . TRP A 1 88 ? -10.931 -1.217 20.236 1.00 66.31 88 TRP A N 1
ATOM 669 C CA . TRP A 1 88 ? -9.952 -0.415 19.482 1.00 66.31 88 TRP A CA 1
ATOM 670 C C . TRP A 1 88 ? -10.574 0.487 18.399 1.00 66.31 88 TRP A C 1
ATOM 672 O O . TRP A 1 88 ? -9.878 1.321 17.820 1.00 66.31 88 TRP A O 1
ATOM 682 N N . LYS A 1 89 ? -11.864 0.299 18.086 1.00 61.75 89 LYS A N 1
ATOM 683 C CA . LYS A 1 89 ? -12.611 1.123 17.121 1.00 61.75 89 LYS A CA 1
ATOM 684 C C . LYS A 1 89 ? -13.133 2.408 17.751 1.00 61.75 89 LYS A C 1
ATOM 686 O O . LYS A 1 89 ? -13.232 3.411 17.054 1.00 61.75 89 LYS A O 1
ATOM 691 N N . ILE A 1 90 ? -13.456 2.342 19.044 1.00 61.81 90 ILE A N 1
ATOM 692 C CA . ILE A 1 90 ? -14.009 3.441 19.844 1.00 61.81 90 ILE A CA 1
ATOM 693 C C . ILE A 1 90 ? -12.945 4.536 20.032 1.00 61.81 90 ILE A C 1
ATOM 695 O O . ILE A 1 90 ? -13.259 5.718 19.972 1.00 61.81 90 ILE A O 1
ATOM 699 N N . GLY A 1 91 ? -11.671 4.144 20.134 1.00 56.38 91 GLY A N 1
ATOM 700 C CA . GLY A 1 91 ? -10.513 5.035 20.045 1.00 56.38 91 GLY A CA 1
ATOM 701 C C . GLY A 1 91 ? -10.032 5.234 18.613 1.00 56.38 91 GLY A C 1
ATOM 702 O O . GLY A 1 91 ? -9.241 4.441 18.110 1.00 56.38 91 GLY A O 1
ATOM 703 N N . GLU A 1 92 ? -10.498 6.274 17.931 1.00 57.12 92 GLU A N 1
ATOM 704 C CA . GLU A 1 92 ? -10.167 6.647 16.548 1.00 57.12 92 GLU A CA 1
ATOM 705 C C . GLU A 1 92 ? -8.742 6.300 16.025 1.00 57.12 92 GLU A C 1
ATOM 707 O O . GLU A 1 92 ? -7.849 7.147 15.955 1.00 57.12 92 GLU A O 1
ATOM 712 N N . LYS A 1 93 ? -8.513 5.088 15.497 1.00 53.91 93 LYS A N 1
ATOM 713 C CA . LYS A 1 93 ? -7.370 4.816 14.587 1.00 53.91 93 LYS A CA 1
ATOM 714 C C . LYS A 1 93 ? -7.688 3.891 13.406 1.00 53.91 93 LYS A C 1
ATOM 716 O O . LYS A 1 93 ? -6.779 3.505 12.665 1.00 53.91 93 LYS A O 1
ATOM 721 N N . GLU A 1 94 ? -8.955 3.553 13.177 1.00 48.59 94 GLU A N 1
ATOM 722 C CA . GLU A 1 94 ? -9.354 2.613 12.118 1.00 48.59 94 GLU A CA 1
ATOM 723 C C . GLU A 1 94 ? -9.674 3.275 10.773 1.00 48.59 94 GLU A C 1
ATOM 725 O O . GLU A 1 94 ? -9.147 2.859 9.736 1.00 48.59 94 GLU A O 1
ATOM 730 N N . GLY A 1 95 ? -10.476 4.346 10.772 1.00 52.88 95 GLY A N 1
ATOM 731 C CA . GLY A 1 95 ? -10.912 5.008 9.535 1.00 52.88 95 GLY A CA 1
ATOM 732 C C . GLY A 1 95 ? -9.752 5.621 8.740 1.00 52.88 95 GLY A C 1
ATOM 733 O O . GLY A 1 95 ? -9.687 5.523 7.512 1.00 52.88 95 GLY A O 1
ATOM 734 N N . LYS A 1 96 ? -8.751 6.170 9.443 1.00 54.50 96 LYS A N 1
ATOM 735 C CA . LYS A 1 96 ? -7.556 6.781 8.831 1.00 54.50 96 LYS A CA 1
ATOM 736 C C . LYS A 1 96 ? -6.615 5.746 8.201 1.00 54.50 96 LYS A C 1
ATOM 738 O O . LYS A 1 96 ? -5.905 6.069 7.251 1.00 54.50 96 LYS A O 1
ATOM 743 N N . ARG A 1 97 ? -6.578 4.505 8.702 1.00 57.75 97 ARG A N 1
ATOM 744 C CA . ARG A 1 97 ? -5.703 3.450 8.155 1.00 57.75 97 ARG A CA 1
ATOM 745 C C . ARG A 1 97 ? -6.278 2.835 6.885 1.00 57.75 97 ARG A C 1
ATOM 747 O O . ARG A 1 97 ? -5.542 2.695 5.912 1.00 57.75 97 ARG A O 1
ATOM 754 N N . LYS A 1 98 ? -7.585 2.555 6.860 1.00 60.91 98 LYS A N 1
ATOM 755 C CA . LYS A 1 98 ? -8.263 2.000 5.676 1.00 60.91 98 LYS A CA 1
ATOM 756 C C . LYS A 1 98 ? -8.208 2.968 4.493 1.00 60.91 98 LYS A C 1
ATOM 758 O O . LYS A 1 98 ? -7.806 2.583 3.403 1.00 60.91 98 LYS A O 1
ATOM 763 N N . THR A 1 99 ? -8.481 4.251 4.725 1.00 64.69 99 THR A N 1
ATOM 764 C CA . THR A 1 99 ? -8.418 5.288 3.677 1.00 64.69 99 THR A CA 1
ATOM 765 C C . THR A 1 99 ? -7.002 5.515 3.132 1.00 64.69 99 THR A C 1
ATOM 767 O O . THR A 1 99 ? -6.824 5.625 1.920 1.00 64.69 99 THR A O 1
ATOM 770 N N . LYS A 1 100 ? -5.969 5.531 3.989 1.00 76.44 100 LYS A N 1
A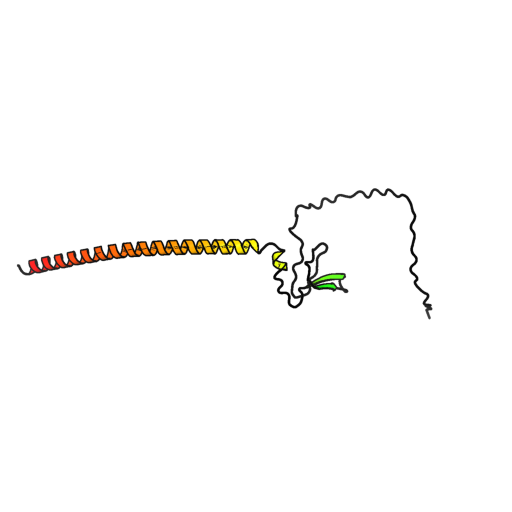TOM 771 C CA . LYS A 1 100 ? -4.560 5.617 3.553 1.00 76.44 100 LYS A CA 1
ATOM 772 C C . LYS A 1 100 ? -4.114 4.383 2.767 1.00 76.44 100 LYS A C 1
ATOM 774 O O . LYS A 1 100 ? -3.351 4.524 1.813 1.00 76.44 100 LYS A O 1
ATOM 779 N N . LEU A 1 101 ? -4.574 3.193 3.159 1.00 77.19 101 LEU A N 1
ATOM 780 C CA . LEU A 1 101 ? -4.265 1.952 2.451 1.00 77.19 101 LEU A CA 1
ATOM 781 C C . LEU A 1 101 ? -4.885 1.950 1.049 1.00 77.19 101 LEU A C 1
ATOM 783 O O . LEU A 1 101 ? -4.175 1.703 0.080 1.00 77.19 101 LEU A O 1
ATOM 787 N N . VAL A 1 102 ? -6.162 2.329 0.933 1.00 77.56 102 VAL A N 1
ATOM 788 C CA . VAL A 1 102 ? -6.864 2.429 -0.356 1.00 77.56 102 VAL A CA 1
ATOM 789 C C . VAL A 1 102 ? -6.189 3.442 -1.288 1.00 77.56 102 VAL A C 1
ATOM 791 O O . VAL A 1 102 ? -5.932 3.114 -2.442 1.00 77.56 102 VAL A O 1
ATOM 794 N N . LYS A 1 103 ? -5.804 4.628 -0.789 1.00 84.25 103 LYS A N 1
ATOM 795 C CA . LYS A 1 103 ? -5.056 5.625 -1.585 1.00 84.25 103 LYS A CA 1
ATOM 796 C C . LYS A 1 103 ? -3.707 5.091 -2.079 1.00 84.25 103 LYS A C 1
ATOM 798 O O . LYS A 1 103 ? -3.370 5.216 -3.250 1.00 84.25 103 LYS A O 1
ATOM 803 N N . ARG A 1 104 ? -2.942 4.421 -1.210 1.00 86.19 104 ARG A N 1
ATOM 804 C CA . ARG A 1 104 ? -1.672 3.794 -1.619 1.00 86.19 104 ARG A CA 1
ATOM 805 C C . ARG A 1 104 ? -1.881 2.720 -2.680 1.00 86.19 104 ARG A C 1
ATOM 807 O O . ARG A 1 104 ? -1.051 2.578 -3.578 1.00 86.19 104 ARG A O 1
ATOM 814 N N . GLN A 1 105 ? -2.972 1.969 -2.574 1.00 83.94 105 GLN A N 1
ATOM 815 C CA . GLN A 1 105 ? -3.308 0.922 -3.525 1.00 83.94 105 GLN A CA 1
ATOM 816 C C . GLN A 1 105 ? -3.669 1.510 -4.896 1.00 83.94 105 GLN A C 1
ATOM 818 O O . GLN A 1 105 ? -3.160 1.013 -5.899 1.00 83.94 105 GLN A O 1
ATOM 823 N N . SER A 1 106 ? -4.428 2.611 -4.959 1.00 84.25 106 SER A N 1
ATOM 824 C CA . SER A 1 106 ? -4.689 3.317 -6.224 1.00 84.25 106 SER A CA 1
ATOM 825 C C . SER A 1 106 ? -3.419 3.917 -6.835 1.00 84.25 106 SER A C 1
ATOM 827 O O . SER A 1 106 ? -3.171 3.742 -8.028 1.00 84.25 106 SER A O 1
ATOM 829 N N . ASP A 1 107 ? -2.557 4.541 -6.027 1.00 92.62 107 ASP A N 1
ATOM 830 C CA . ASP A 1 107 ? -1.303 5.139 -6.509 1.00 92.62 107 ASP A CA 1
ATOM 831 C C . ASP A 1 107 ? -0.340 4.083 -7.065 1.00 92.62 107 ASP A C 1
ATOM 833 O O . ASP A 1 107 ? 0.392 4.321 -8.031 1.00 92.62 107 ASP A O 1
ATOM 837 N N . LEU A 1 108 ? -0.324 2.889 -6.465 1.00 94.25 108 LEU A N 1
ATOM 838 C CA . LEU A 1 108 ? 0.460 1.765 -6.967 1.00 94.25 108 LEU A CA 1
ATOM 839 C C . LEU A 1 108 ? -0.045 1.299 -8.336 1.00 94.25 108 LEU A C 1
ATOM 841 O O . LEU A 1 108 ? 0.771 1.042 -9.221 1.00 94.25 108 LEU A O 1
ATOM 845 N N . VAL A 1 109 ? -1.364 1.221 -8.525 1.00 91.94 109 VAL A N 1
ATOM 846 C CA . VAL A 1 109 ? -1.967 0.856 -9.815 1.00 91.94 109 VAL A CA 1
ATOM 847 C C . VAL A 1 109 ? -1.594 1.880 -10.888 1.00 91.94 109 VAL A C 1
ATOM 849 O O . VAL A 1 109 ? -1.076 1.495 -11.935 1.00 91.94 109 VAL A O 1
ATOM 852 N N . ILE A 1 110 ? -1.744 3.178 -10.611 1.00 94.12 110 ILE A N 1
ATOM 853 C CA . ILE A 1 110 ? -1.386 4.245 -11.560 1.00 94.12 110 ILE A CA 1
ATOM 854 C C . ILE A 1 110 ? 0.095 4.153 -11.946 1.00 94.12 110 ILE A C 1
ATOM 856 O O . ILE A 1 110 ? 0.432 4.153 -13.132 1.00 94.12 110 ILE A O 1
ATOM 860 N N . ARG A 1 111 ? 0.996 3.996 -10.967 1.00 94.94 111 ARG A N 1
ATOM 861 C CA . ARG A 1 111 ? 2.435 3.857 -11.243 1.00 94.94 111 ARG A CA 1
ATOM 862 C C . ARG A 1 111 ? 2.742 2.653 -12.126 1.00 94.94 111 ARG A C 1
ATOM 864 O O . ARG A 1 111 ? 3.477 2.811 -13.097 1.00 94.94 111 ARG A O 1
ATOM 871 N N . LYS A 1 112 ? 2.140 1.491 -11.853 1.00 95.12 112 LYS A N 1
ATOM 872 C CA . LYS A 1 112 ? 2.303 0.294 -12.694 1.00 95.12 112 LYS A CA 1
ATOM 873 C C . LYS A 1 112 ? 1.864 0.547 -14.137 1.00 95.12 112 LYS A C 1
ATOM 875 O O . LYS A 1 112 ? 2.598 0.205 -15.056 1.00 95.12 112 LYS A O 1
ATOM 880 N N . THR A 1 113 ? 0.725 1.211 -14.351 1.00 94.25 113 THR A N 1
ATOM 881 C CA . THR A 1 113 ? 0.263 1.526 -15.717 1.00 94.25 113 THR A CA 1
ATOM 882 C C . THR A 1 113 ? 1.210 2.468 -16.462 1.00 94.25 113 THR A C 1
ATOM 884 O O . THR A 1 113 ? 1.443 2.292 -17.655 1.00 94.25 113 THR A O 1
ATOM 887 N N . ASN A 1 114 ? 1.801 3.445 -15.770 1.00 95.81 114 ASN A N 1
ATOM 888 C CA . ASN A 1 114 ? 2.755 4.370 -16.379 1.00 95.81 114 ASN A CA 1
ATOM 889 C C . ASN A 1 114 ? 4.084 3.690 -16.728 1.00 95.81 114 ASN A C 1
ATOM 891 O O . ASN A 1 114 ? 4.675 4.016 -17.754 1.00 95.81 114 ASN A O 1
ATOM 895 N N . VAL A 1 115 ? 4.541 2.740 -15.907 1.00 97.06 115 VAL A N 1
ATOM 896 C CA . VAL A 1 115 ? 5.722 1.919 -16.216 1.00 97.06 115 VAL A CA 1
ATOM 897 C C . VAL A 1 115 ? 5.470 1.083 -17.470 1.00 97.06 115 VAL A C 1
ATOM 899 O O . VAL A 1 115 ? 6.244 1.193 -18.414 1.00 97.06 115 VAL A O 1
ATOM 902 N N . ALA A 1 116 ? 4.338 0.378 -17.548 1.00 94.44 116 ALA A N 1
ATOM 903 C CA . ALA A 1 116 ? 3.987 -0.423 -18.724 1.00 94.44 116 ALA A CA 1
ATOM 904 C C . ALA A 1 116 ? 3.918 0.413 -20.019 1.00 94.44 116 ALA A C 1
ATOM 906 O O . ALA A 1 116 ? 4.387 -0.010 -21.073 1.00 94.44 116 ALA A O 1
ATOM 907 N N . LYS A 1 117 ? 3.383 1.642 -19.953 1.00 96.06 117 LYS A N 1
ATOM 908 C CA . LYS A 1 117 ? 3.391 2.569 -21.100 1.00 96.06 117 LYS A CA 1
ATOM 909 C C . LYS A 1 117 ? 4.813 2.921 -21.546 1.00 96.06 117 LYS A C 1
ATOM 911 O O . LYS A 1 117 ? 5.094 2.901 -22.740 1.00 96.06 117 LYS A O 1
ATOM 916 N N . ARG A 1 118 ? 5.713 3.207 -20.598 1.00 96.69 118 ARG A N 1
ATOM 917 C CA . ARG A 1 118 ? 7.120 3.519 -20.898 1.00 96.69 118 ARG A CA 1
ATOM 918 C C . ARG A 1 118 ? 7.854 2.324 -21.497 1.00 96.69 118 ARG A C 1
ATOM 920 O O . ARG A 1 118 ? 8.606 2.513 -22.443 1.00 96.69 118 ARG A O 1
ATOM 927 N N . GLU A 1 119 ? 7.613 1.117 -20.994 1.00 95.81 119 GLU A N 1
ATOM 928 C CA . GLU A 1 119 ? 8.192 -0.116 -21.546 1.00 95.81 119 GLU A CA 1
ATOM 929 C C . GLU A 1 119 ? 7.813 -0.307 -23.020 1.00 95.81 119 GLU A C 1
ATOM 931 O O . GLU A 1 119 ? 8.673 -0.600 -23.849 1.00 95.81 119 GLU A O 1
ATOM 936 N N . ILE A 1 120 ? 6.548 -0.057 -23.377 1.00 96.00 120 ILE A N 1
ATOM 937 C CA . ILE A 1 120 ? 6.086 -0.116 -24.772 1.00 96.00 120 ILE A CA 1
ATOM 938 C C . ILE A 1 120 ? 6.825 0.904 -25.647 1.00 96.00 120 ILE A C 1
ATOM 940 O O . ILE A 1 120 ? 7.192 0.600 -26.784 1.00 96.00 120 ILE A O 1
ATOM 944 N N . ASP A 1 121 ? 7.036 2.122 -25.152 1.00 97.12 121 ASP A N 1
ATOM 945 C CA . ASP A 1 121 ? 7.721 3.160 -25.921 1.00 97.12 121 ASP A CA 1
ATOM 946 C C . ASP A 1 121 ? 9.222 2.880 -26.075 1.00 97.12 121 ASP A C 1
ATOM 948 O O . ASP A 1 121 ? 9.764 3.112 -27.159 1.00 97.12 121 ASP A O 1
ATOM 952 N N . ILE A 1 122 ? 9.860 2.291 -25.058 1.00 97.62 122 ILE A N 1
ATOM 953 C CA . ILE A 1 122 ? 11.239 1.786 -25.138 1.00 97.62 122 ILE A CA 1
ATOM 954 C C . ILE A 1 122 ? 11.337 0.677 -26.194 1.00 97.62 122 ILE A C 1
ATOM 956 O O . ILE A 1 122 ? 12.160 0.759 -27.103 1.00 97.62 122 ILE A O 1
ATOM 960 N N . ALA A 1 123 ? 10.427 -0.300 -26.180 1.00 96.00 123 ALA A N 1
ATOM 961 C CA . ALA A 1 123 ? 10.415 -1.358 -27.191 1.00 96.00 123 ALA A CA 1
ATOM 962 C C . ALA A 1 123 ? 10.261 -0.791 -28.619 1.00 96.00 123 ALA A C 1
ATOM 964 O O . ALA A 1 123 ? 10.920 -1.231 -29.567 1.00 96.00 123 ALA A O 1
ATOM 965 N N . LYS A 1 124 ? 9.434 0.249 -28.800 1.00 97.12 124 LYS A N 1
ATOM 966 C CA . LYS A 1 124 ? 9.329 0.957 -30.087 1.00 97.12 124 LYS A CA 1
ATOM 967 C C . LYS A 1 124 ? 10.629 1.667 -30.469 1.00 97.12 124 LYS A C 1
ATOM 969 O O . LYS A 1 124 ? 10.938 1.707 -31.660 1.00 97.12 124 LYS A O 1
ATOM 974 N N . SER A 1 125 ? 11.372 2.261 -29.534 1.00 96.56 125 SER A N 1
ATOM 975 C CA . SER A 1 125 ? 12.677 2.851 -29.859 1.00 96.56 125 SER A CA 1
ATOM 976 C C . SER A 1 125 ? 13.705 1.788 -30.227 1.00 96.56 125 SER A C 1
ATOM 978 O O . SER A 1 125 ? 14.385 1.959 -31.238 1.00 96.56 125 SER A O 1
ATOM 980 N N . ASP A 1 126 ? 13.744 0.666 -29.513 1.00 97.56 126 ASP A N 1
ATOM 981 C CA . ASP A 1 126 ? 14.710 -0.412 -29.748 1.00 97.56 126 ASP A CA 1
ATOM 982 C C . ASP A 1 126 ? 14.546 -1.006 -31.148 1.00 97.56 126 ASP A C 1
ATOM 984 O O . ASP A 1 126 ? 15.514 -1.154 -31.892 1.00 97.56 126 ASP A O 1
ATOM 988 N N . THR A 1 127 ? 13.303 -1.219 -31.593 1.00 96.62 127 THR A N 1
ATOM 989 C CA . THR A 1 127 ? 13.047 -1.671 -32.973 1.00 96.62 127 THR A CA 1
ATOM 990 C C . THR A 1 127 ? 13.524 -0.672 -34.034 1.00 96.62 127 THR A C 1
ATOM 992 O O . THR A 1 127 ? 13.957 -1.074 -35.117 1.00 96.62 127 THR A O 1
ATOM 995 N N . LYS A 1 128 ? 13.462 0.640 -33.762 1.00 97.38 128 LYS A N 1
ATOM 996 C CA . LYS A 1 128 ? 13.983 1.670 -34.676 1.00 97.38 128 LYS A CA 1
ATOM 997 C C . LYS A 1 128 ? 15.509 1.683 -34.681 1.00 97.38 128 LYS A C 1
ATOM 999 O O . LYS A 1 128 ? 16.091 1.873 -35.749 1.00 97.38 128 LYS A O 1
ATOM 1004 N N . ILE A 1 129 ? 16.136 1.493 -33.523 1.00 97.81 129 ILE A N 1
ATOM 1005 C CA . ILE A 1 129 ? 17.592 1.405 -33.385 1.00 97.81 129 ILE A CA 1
ATOM 1006 C C . ILE A 1 129 ? 18.105 0.185 -34.154 1.00 97.81 129 ILE A C 1
ATOM 1008 O O . ILE A 1 129 ? 18.910 0.364 -35.064 1.00 97.81 129 ILE A O 1
ATOM 1012 N N . ALA A 1 130 ? 17.525 -0.998 -33.941 1.00 96.50 130 ALA A N 1
ATOM 1013 C CA . ALA A 1 130 ? 17.896 -2.220 -34.660 1.00 96.50 130 ALA A CA 1
ATOM 1014 C C . ALA A 1 130 ? 17.801 -2.056 -36.192 1.00 96.50 130 ALA A C 1
ATOM 1016 O O . ALA A 1 130 ? 18.695 -2.443 -36.946 1.00 96.50 130 ALA A O 1
ATOM 1017 N N . LYS A 1 131 ? 16.745 -1.398 -36.694 1.00 97.31 131 LYS A N 1
ATOM 1018 C CA . LYS A 1 131 ? 16.633 -1.070 -38.129 1.00 97.31 131 LYS A CA 1
ATOM 1019 C C . LYS A 1 131 ? 17.774 -0.174 -38.616 1.00 97.31 131 LYS A C 1
ATOM 1021 O O . LYS A 1 131 ? 18.260 -0.358 -39.728 1.00 97.31 131 LYS A O 1
ATOM 1026 N N . ARG A 1 132 ? 18.205 0.805 -37.822 1.00 97.19 132 ARG A N 1
ATOM 1027 C CA . ARG A 1 132 ? 19.338 1.670 -38.184 1.00 97.19 132 ARG A CA 1
ATOM 1028 C C . ARG A 1 132 ? 20.651 0.896 -38.180 1.00 97.19 132 ARG A C 1
ATOM 1030 O O . ARG A 1 132 ? 21.401 1.026 -39.139 1.00 97.19 132 ARG A O 1
ATOM 1037 N N . GLU A 1 133 ? 20.882 0.058 -37.178 1.00 97.75 133 GLU A N 1
ATOM 1038 C CA . GLU A 1 133 ? 22.078 -0.786 -37.075 1.00 97.75 133 GLU A CA 1
ATOM 1039 C C . GLU A 1 133 ? 22.216 -1.719 -38.280 1.00 97.75 133 GLU A C 1
ATOM 1041 O O . GLU A 1 133 ? 23.262 -1.746 -38.922 1.00 97.75 133 GLU A O 1
ATOM 1046 N N . THR A 1 134 ? 21.135 -2.396 -38.685 1.00 96.81 134 THR A N 1
ATOM 1047 C CA . THR A 1 134 ? 21.165 -3.249 -39.890 1.00 96.81 134 THR A CA 1
ATOM 1048 C C . THR A 1 134 ? 21.496 -2.465 -41.163 1.00 96.81 134 THR A C 1
ATOM 1050 O O . THR A 1 134 ? 22.198 -2.969 -42.037 1.00 96.81 134 THR A O 1
ATOM 1053 N N . ASN A 1 135 ? 21.026 -1.221 -41.283 1.00 97.50 135 ASN A N 1
ATOM 1054 C CA . ASN A 1 135 ? 21.358 -0.366 -42.422 1.00 97.50 135 ASN A CA 1
ATOM 1055 C C . ASN A 1 135 ? 22.817 0.099 -42.394 1.00 97.50 135 ASN A C 1
ATOM 1057 O O . ASN A 1 135 ? 23.434 0.203 -43.453 1.00 97.50 135 ASN A O 1
ATOM 1061 N N . ILE A 1 136 ? 23.368 0.373 -41.210 1.00 97.88 136 ILE A N 1
ATOM 1062 C CA . ILE A 1 136 ? 24.785 0.712 -41.040 1.00 97.88 136 ILE A CA 1
ATOM 1063 C C . ILE A 1 136 ? 25.652 -0.486 -41.442 1.00 97.88 136 ILE A C 1
ATOM 1065 O O . ILE A 1 136 ? 26.491 -0.337 -42.325 1.00 97.88 136 ILE A O 1
ATOM 1069 N N . ALA A 1 137 ? 25.361 -1.685 -40.933 1.00 96.69 137 ALA A N 1
ATOM 1070 C CA . ALA A 1 137 ? 26.095 -2.904 -41.282 1.00 96.69 137 ALA A CA 1
ATOM 1071 C C . ALA A 1 137 ? 26.069 -3.203 -42.797 1.00 96.69 137 ALA A C 1
ATOM 1073 O O . ALA A 1 137 ? 27.078 -3.579 -43.397 1.00 96.69 137 ALA A O 1
ATOM 1074 N N . LYS A 1 138 ? 24.928 -2.977 -43.466 1.00 97.00 138 LYS A N 1
ATOM 1075 C CA . LYS A 1 138 ? 24.826 -3.081 -44.936 1.00 97.00 138 LYS A CA 1
ATOM 1076 C C . LYS A 1 138 ? 25.733 -2.085 -45.669 1.00 97.00 138 LYS A C 1
ATOM 1078 O O . LYS A 1 138 ? 26.274 -2.405 -46.722 1.00 97.00 138 LYS A O 1
ATOM 1083 N N . ARG A 1 139 ? 25.898 -0.871 -45.140 1.00 96.88 139 ARG A N 1
ATOM 1084 C CA . ARG A 1 139 ? 26.802 0.131 -45.727 1.00 96.88 139 ARG A CA 1
ATOM 1085 C C . ARG A 1 139 ? 28.264 -0.236 -45.495 1.00 96.88 139 ARG A C 1
ATOM 1087 O O . ARG A 1 139 ? 29.056 -0.120 -46.421 1.00 96.88 139 ARG A O 1
ATOM 1094 N N . GLU A 1 140 ? 28.609 -0.709 -44.303 1.00 97.06 140 GLU A N 1
ATOM 1095 C CA . GLU A 1 140 ? 29.969 -1.151 -43.970 1.00 97.06 140 GLU A CA 1
ATOM 1096 C C . GLU A 1 140 ? 30.415 -2.316 -44.854 1.00 97.06 140 GLU A C 1
ATOM 1098 O O . GLU A 1 140 ? 31.484 -2.258 -45.457 1.00 97.06 140 GLU A O 1
ATOM 1103 N N . THR A 1 141 ? 29.566 -3.334 -45.013 1.00 96.19 141 THR A N 1
ATOM 1104 C CA . THR A 1 141 ? 29.835 -4.468 -45.916 1.00 96.19 141 THR A CA 1
ATOM 1105 C C . THR A 1 141 ? 30.027 -4.015 -47.363 1.00 96.19 141 THR A C 1
ATOM 1107 O O . THR A 1 141 ? 31.012 -4.393 -47.994 1.00 96.19 141 THR A O 1
ATOM 1110 N N . SER A 1 142 ? 29.170 -3.118 -47.862 1.00 96.50 142 SER A N 1
ATOM 1111 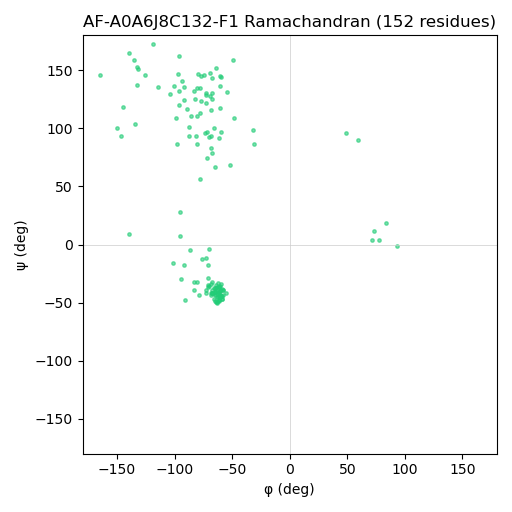C CA . SER A 1 142 ? 29.330 -2.540 -49.200 1.00 96.50 142 SER A CA 1
ATOM 1112 C C . SER A 1 142 ? 30.650 -1.773 -49.367 1.00 96.50 142 SER A C 1
ATOM 1114 O O . SER A 1 142 ? 31.286 -1.887 -50.413 1.00 96.50 142 SER A O 1
ATOM 1116 N N . LEU A 1 143 ? 31.090 -1.014 -48.357 1.00 95.69 143 LEU A N 1
ATOM 1117 C CA . LEU A 1 143 ? 32.370 -0.298 -48.394 1.00 95.69 143 LEU A CA 1
ATOM 1118 C C . LEU A 1 143 ? 33.567 -1.257 -48.393 1.00 95.69 143 LEU A C 1
ATOM 1120 O O . LEU A 1 143 ? 34.512 -1.049 -49.155 1.00 95.69 143 LEU A O 1
ATOM 1124 N N . LEU A 1 144 ? 33.523 -2.315 -47.578 1.00 94.88 144 LEU A N 1
ATOM 1125 C CA . LEU A 1 144 ? 34.566 -3.343 -47.543 1.00 94.88 144 LEU A CA 1
ATOM 1126 C C . LEU A 1 144 ? 34.715 -4.047 -48.895 1.00 94.88 144 LEU A C 1
ATOM 1128 O O . LEU A 1 144 ? 35.837 -4.286 -49.342 1.00 94.88 144 LEU A O 1
ATOM 1132 N N . ASP A 1 145 ? 33.608 -4.338 -49.576 1.00 94.88 145 ASP A N 1
ATOM 1133 C CA . ASP A 1 145 ? 33.640 -4.957 -50.902 1.00 94.88 145 ASP A CA 1
ATOM 1134 C C . ASP A 1 145 ? 34.230 -4.024 -51.968 1.00 94.88 145 ASP A C 1
ATOM 1136 O O . ASP A 1 145 ? 35.032 -4.467 -52.793 1.00 94.88 145 ASP A O 1
ATOM 1140 N N . ILE A 1 146 ? 33.922 -2.723 -51.909 1.00 94.69 146 ILE A N 1
ATOM 1141 C CA . ILE A 1 146 ? 34.526 -1.715 -52.796 1.00 94.69 146 ILE A CA 1
ATOM 1142 C C . ILE A 1 146 ? 36.044 -1.636 -52.583 1.00 94.69 146 ILE A C 1
ATOM 1144 O O . ILE A 1 146 ? 36.803 -1.608 -53.554 1.00 94.69 146 ILE A O 1
ATOM 1148 N N . LEU A 1 147 ? 36.504 -1.607 -51.329 1.00 92.81 147 LEU A N 1
ATOM 1149 C CA . LEU A 1 147 ? 37.936 -1.581 -51.009 1.00 92.81 147 LEU A CA 1
ATOM 1150 C C . LEU A 1 147 ? 38.641 -2.861 -51.472 1.00 92.81 147 LEU A C 1
ATOM 1152 O O . LEU A 1 147 ? 39.736 -2.792 -52.029 1.00 92.81 147 LEU A O 1
ATOM 1156 N N . ARG A 1 148 ? 37.989 -4.017 -51.311 1.00 92.31 148 ARG A N 1
ATOM 1157 C CA . ARG A 1 148 ? 38.494 -5.308 -51.791 1.00 92.31 148 ARG A CA 1
ATOM 1158 C C . ARG A 1 148 ? 38.637 -5.341 -53.310 1.00 92.31 148 ARG A C 1
ATOM 1160 O O . ARG A 1 148 ? 39.617 -5.886 -53.800 1.00 92.31 148 ARG A O 1
ATOM 1167 N N . GLN A 1 149 ? 37.684 -4.773 -54.051 1.00 89.75 149 GLN A N 1
ATOM 1168 C CA . GLN A 1 149 ? 37.771 -4.695 -55.509 1.00 89.75 149 GLN A CA 1
ATOM 1169 C C . GLN A 1 149 ? 38.945 -3.811 -55.947 1.00 89.75 149 GLN A C 1
ATOM 1171 O O . GLN A 1 149 ? 39.778 -4.266 -56.720 1.00 89.75 149 GLN A O 1
ATOM 1176 N N . LYS A 1 150 ? 39.084 -2.609 -55.371 1.00 89.00 150 LYS A N 1
ATOM 1177 C CA . LYS A 1 150 ? 40.191 -1.688 -55.692 1.00 89.00 150 LYS A CA 1
ATOM 1178 C C . LYS A 1 150 ? 41.580 -2.268 -55.417 1.00 89.00 150 LYS A C 1
ATOM 1180 O O . LYS A 1 150 ? 42.511 -1.949 -56.142 1.00 89.00 150 LYS A O 1
ATOM 1185 N N . GLY A 1 151 ? 41.727 -3.099 -54.385 1.00 80.94 151 GLY A N 1
ATOM 1186 C CA . GLY A 1 151 ? 42.995 -3.769 -54.077 1.00 80.94 151 GLY A CA 1
ATOM 1187 C C . GLY A 1 151 ? 43.340 -4.949 -54.995 1.00 80.94 151 GLY A C 1
ATOM 1188 O O . GLY A 1 151 ? 44.464 -5.427 -54.931 1.00 80.94 151 GLY A O 1
ATOM 1189 N N . ARG A 1 152 ? 42.398 -5.440 -55.815 1.00 74.19 152 ARG A N 1
ATOM 1190 C CA . ARG A 1 152 ? 42.641 -6.499 -56.815 1.00 74.19 152 ARG A CA 1
ATOM 1191 C C . ARG A 1 152 ? 43.012 -5.961 -58.197 1.00 74.19 152 ARG A C 1
ATOM 1193 O O . ARG A 1 152 ? 43.524 -6.725 -59.006 1.00 74.19 152 ARG A O 1
ATOM 1200 N N . ASP A 1 153 ? 42.725 -4.688 -58.455 1.00 63.69 153 ASP A N 1
ATOM 1201 C CA . ASP A 1 153 ? 42.920 -4.030 -59.752 1.00 63.69 153 ASP A CA 1
ATOM 1202 C C . ASP A 1 153 ? 44.275 -3.270 -59.839 1.00 63.69 153 ASP A C 1
ATOM 1204 O O . ASP A 1 153 ? 44.513 -2.553 -60.812 1.00 63.69 153 ASP A O 1
ATOM 1208 N N . LEU A 1 154 ? 45.148 -3.418 -58.828 1.00 57.62 154 LEU A N 1
ATOM 1209 C CA . LEU A 1 154 ? 46.523 -2.891 -58.719 1.00 57.62 154 LEU A CA 1
ATOM 1210 C C . LEU A 1 154 ? 47.531 -4.046 -58.696 1.00 57.62 154 LEU A C 1
ATOM 1212 O O . LEU A 1 154 ? 48.613 -3.878 -59.300 1.00 57.62 154 LEU A O 1
#